Protein AF-A0A7K4EXN5-F1 (afdb_monomer)

Radius of gyration: 18.72 Å; Cα contacts (8 Å, |Δi|>4): 33; chains: 1; bounding box: 58×20×41 Å

Mean predicted aligned error: 3.77 Å

pLDDT: mean 95.42, std 3.82, range [74.62, 98.06]

Sequence (67 aa):
MKWKTLQHNGILFPPAYEAQGIKIKIKGETVTLNLTQEEMVYQWAKKKDTPYAQDKVFQKNFTADFA

Solvent-accessible surface area (backbone atoms only — not comparable to full-atom values): 4634 Å² total; per-residue (Å²): 132,94,71,94,77,88,89,79,90,80,80,88,76,80,80,80,88,75,85,84,79,67,67,49,71,59,98,84,42,81,45,85,58,56,70,69,56,39,52,52,51,54,58,53,60,74,34,62,92,40,76,60,62,73,33,67,67,55,51,51,50,52,56,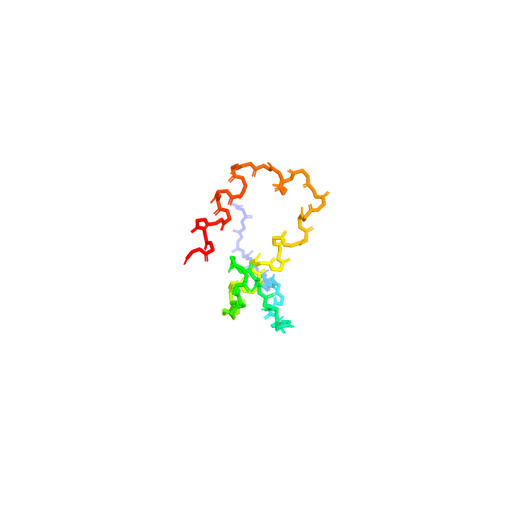63,76,69,105

Nearest PDB structures (foldseek):
  6z03-assembly1_B  TM=9.729E-01  e=8.747E-04  Candidatus Caldarchaeum subterraneum
  6z01-assembly1_B-2  TM=9.832E-01  e=1.156E-03  Candidatus Caldarchaeum subterraneum
  2b9s-assembly1_A  TM=9.712E-01  e=1.327E-01  Leishmania donovani

Secondary structure (DSSP, 8-state):
---S-------PPPPPP-----EEEETTEEEEPPHHHHHHHHHHHTTTTSGGGG-HHHHHHHHHHH-

Foldseek 3Di:
DPDPDDDDPDDDDDDDDDDPQDWDADPNDIDGDDRVLRVLVVVLVVCCPPVLVVDPVSVVVSVVVND

Structure (mmCIF, N/CA/C/O backbone):
data_AF-A0A7K4EXN5-F1
#
_entry.id   AF-A0A7K4EXN5-F1
#
loop_
_atom_site.group_PDB
_atom_site.id
_atom_site.type_symbol
_atom_site.label_atom_id
_atom_site.label_alt_id
_atom_site.label_comp_id
_atom_site.label_asym_id
_atom_site.label_entity_id
_atom_site.label_seq_id
_atom_site.pdbx_PDB_ins_code
_atom_site.Cartn_x
_atom_site.Cartn_y
_atom_site.Cartn_z
_atom_site.occupancy
_atom_site.B_iso_or_equiv
_atom_site.auth_seq_id
_atom_site.auth_comp_id
_atom_site.auth_asym_id
_atom_site.auth_atom_id
_atom_site.pdbx_PDB_model_num
ATOM 1 N N . MET A 1 1 ? 38.458 -0.239 -15.735 1.00 74.62 1 MET A N 1
ATOM 2 C CA . MET A 1 1 ? 37.259 -0.112 -16.597 1.00 74.62 1 MET A CA 1
ATOM 3 C C . MET A 1 1 ? 36.343 -1.291 -16.284 1.00 74.62 1 MET A C 1
ATOM 5 O O . MET A 1 1 ? 36.849 -2.404 -16.323 1.00 74.62 1 MET A O 1
ATOM 9 N N . LYS A 1 2 ? 35.081 -1.077 -15.864 1.00 89.38 2 LYS A N 1
ATOM 10 C CA . LYS A 1 2 ? 34.234 -2.171 -15.333 1.00 89.38 2 LYS A CA 1
ATOM 11 C C . LYS A 1 2 ? 33.633 -3.074 -16.420 1.00 89.38 2 LYS A C 1
ATOM 13 O O . LYS A 1 2 ? 33.551 -4.273 -16.195 1.00 89.38 2 LYS A O 1
ATOM 18 N N . TRP A 1 3 ? 33.284 -2.542 -17.593 1.00 96.25 3 TRP A N 1
ATOM 19 C CA . TRP A 1 3 ? 32.775 -3.342 -18.719 1.00 96.25 3 TRP A CA 1
ATOM 20 C C . TRP A 1 3 ? 33.070 -2.653 -20.055 1.00 96.25 3 TRP A C 1
ATOM 22 O O . TRP A 1 3 ? 33.238 -1.433 -20.093 1.00 96.25 3 TRP A O 1
ATOM 32 N N . LYS A 1 4 ? 33.117 -3.447 -21.134 1.00 94.00 4 LYS A N 1
ATOM 33 C CA . LYS A 1 4 ? 33.148 -2.965 -22.529 1.00 94.00 4 LYS A CA 1
ATOM 34 C C . LYS A 1 4 ? 31.771 -3.064 -23.197 1.00 94.00 4 LYS A C 1
ATOM 36 O O . LYS A 1 4 ? 31.414 -2.185 -23.968 1.00 94.00 4 LYS A O 1
ATOM 41 N N . THR A 1 5 ? 30.996 -4.094 -22.862 1.00 94.81 5 THR A N 1
ATOM 42 C CA . THR A 1 5 ? 29.589 -4.268 -23.250 1.00 94.81 5 THR A CA 1
ATOM 43 C C . THR A 1 5 ? 28.811 -4.887 -22.084 1.00 94.81 5 THR A C 1
ATOM 45 O O . THR A 1 5 ? 29.391 -5.600 -21.262 1.00 94.81 5 THR A O 1
ATOM 48 N N . LEU A 1 6 ? 27.513 -4.590 -21.990 1.00 95.75 6 LEU A N 1
ATOM 49 C CA . LEU A 1 6 ? 26.585 -5.168 -21.013 1.00 95.75 6 LEU A CA 1
ATOM 50 C C . LEU A 1 6 ? 25.200 -5.303 -21.654 1.00 95.75 6 LEU A C 1
ATOM 52 O O . LEU A 1 6 ? 24.702 -4.342 -22.235 1.00 95.75 6 LEU A O 1
ATOM 56 N N . GLN A 1 7 ? 24.577 -6.473 -21.511 1.00 96.31 7 GLN A N 1
ATOM 57 C CA . GLN A 1 7 ? 23.212 -6.742 -21.958 1.00 96.31 7 GLN A CA 1
ATOM 58 C C . GLN A 1 7 ? 22.437 -7.429 -20.828 1.00 96.31 7 GLN A C 1
ATOM 60 O O . GLN A 1 7 ? 22.928 -8.385 -20.232 1.00 96.31 7 GLN A O 1
ATOM 65 N N . HIS A 1 8 ? 21.239 -6.933 -20.522 1.00 97.44 8 HIS A N 1
ATOM 66 C CA . HIS A 1 8 ? 20.335 -7.519 -19.532 1.00 97.44 8 HIS A CA 1
ATOM 67 C C . HIS A 1 8 ? 18.877 -7.312 -19.957 1.00 97.44 8 HIS A C 1
ATOM 69 O O . HIS A 1 8 ? 18.570 -6.407 -20.730 1.00 97.44 8 HIS A O 1
ATOM 75 N N . ASN A 1 9 ? 17.972 -8.128 -19.419 1.00 97.38 9 ASN A N 1
ATOM 76 C CA . ASN A 1 9 ? 16.554 -8.148 -19.801 1.00 97.38 9 ASN A CA 1
ATOM 77 C C . ASN A 1 9 ? 15.692 -7.179 -18.974 1.00 97.38 9 ASN A C 1
ATOM 79 O O . ASN A 1 9 ? 14.535 -7.462 -18.680 1.00 97.38 9 ASN A O 1
ATOM 83 N N . GLY A 1 10 ? 16.261 -6.046 -18.561 1.00 97.00 10 GLY A N 1
ATOM 84 C CA . GLY A 1 10 ? 15.558 -5.083 -17.716 1.00 97.00 10 GLY A CA 1
ATOM 85 C C . GLY A 1 10 ? 15.246 -5.619 -16.316 1.00 97.00 10 GLY A C 1
ATOM 86 O O . GLY A 1 10 ? 16.023 -6.391 -15.751 1.00 97.00 10 GLY A O 1
ATOM 87 N N . ILE A 1 11 ? 14.130 -5.154 -15.758 1.00 96.75 11 ILE A N 1
ATOM 88 C CA . ILE A 1 11 ? 13.635 -5.503 -14.423 1.00 96.75 11 ILE A CA 1
ATOM 89 C C . ILE A 1 11 ? 12.256 -6.158 -14.522 1.00 96.75 11 ILE A C 1
ATOM 91 O O . ILE A 1 11 ? 11.492 -5.875 -15.443 1.00 96.75 11 ILE A O 1
ATOM 95 N N . LEU A 1 12 ? 11.936 -7.014 -13.551 1.00 97.44 12 LEU A N 1
ATOM 96 C CA . LEU A 1 12 ? 10.612 -7.609 -13.397 1.00 97.44 12 LEU A CA 1
ATOM 97 C C . LEU A 1 12 ? 9.810 -6.797 -12.377 1.00 97.44 12 LEU A C 1
ATOM 99 O O . LEU A 1 12 ? 10.199 -6.711 -11.213 1.00 97.44 12 LEU A O 1
ATOM 103 N N . PHE A 1 13 ? 8.695 -6.219 -12.815 1.00 97.62 13 PHE A N 1
ATOM 104 C CA . PHE A 1 13 ? 7.751 -5.548 -11.926 1.00 97.62 13 PHE A CA 1
ATOM 105 C C . PHE A 1 13 ? 6.802 -6.562 -11.274 1.00 97.62 13 PHE A C 1
ATOM 107 O O . PHE A 1 13 ? 6.492 -7.588 -11.889 1.00 97.62 13 PHE A O 1
ATOM 114 N N . PRO A 1 14 ? 6.325 -6.296 -10.046 1.00 96.56 14 PRO A N 1
ATOM 115 C CA . PRO A 1 14 ? 5.233 -7.069 -9.473 1.00 96.56 14 PRO A CA 1
ATOM 116 C C . PRO A 1 14 ? 3.960 -6.920 -10.326 1.00 96.56 14 PRO A C 1
ATOM 118 O O . PRO A 1 14 ? 3.820 -5.932 -11.055 1.00 96.56 14 PRO A O 1
ATOM 121 N N . PRO A 1 15 ? 3.022 -7.879 -10.241 1.00 96.88 15 PRO A N 1
ATOM 122 C CA . PRO A 1 15 ? 1.717 -7.729 -10.871 1.00 96.88 15 PRO A CA 1
ATOM 123 C C . PRO A 1 15 ? 0.989 -6.498 -10.319 1.00 96.88 15 PRO A C 1
ATOM 125 O O . PRO A 1 15 ? 1.196 -6.103 -9.170 1.00 96.88 15 PRO A O 1
ATOM 128 N N . ALA A 1 16 ? 0.125 -5.908 -11.144 1.00 96.81 16 ALA A N 1
ATOM 129 C CA . ALA A 1 16 ? -0.753 -4.831 -10.707 1.00 96.81 16 ALA A CA 1
ATOM 130 C C . ALA A 1 16 ? -1.729 -5.332 -9.631 1.00 96.81 16 ALA A C 1
ATOM 132 O O . ALA A 1 16 ? -2.122 -6.499 -9.631 1.00 96.81 16 ALA A O 1
ATOM 133 N N . TYR A 1 17 ? -2.128 -4.443 -8.723 1.00 97.12 17 TYR A N 1
ATOM 134 C CA . TYR A 1 17 ? -3.150 -4.757 -7.736 1.00 97.12 17 TYR A CA 1
ATOM 135 C C . TYR A 1 17 ? -4.522 -4.934 -8.394 1.00 97.12 17 TYR A C 1
ATOM 137 O O . TYR A 1 17 ? -4.933 -4.141 -9.242 1.00 97.12 17 TYR A O 1
ATOM 145 N N . GLU A 1 18 ? -5.244 -5.962 -7.958 1.00 96.38 18 GLU A N 1
ATOM 146 C CA . GLU A 1 18 ? -6.609 -6.248 -8.385 1.00 96.38 18 GLU A CA 1
ATOM 147 C C . GLU A 1 18 ? -7.584 -5.892 -7.264 1.00 96.38 18 GLU A C 1
ATOM 149 O O . GLU A 1 18 ? -7.447 -6.373 -6.132 1.00 96.38 18 GLU A O 1
ATOM 154 N N . ALA A 1 19 ? -8.583 -5.069 -7.594 1.00 95.94 19 ALA A N 1
ATOM 155 C CA . ALA A 1 19 ? -9.619 -4.661 -6.654 1.00 95.94 19 ALA A CA 1
ATOM 156 C C . ALA A 1 19 ? -10.328 -5.881 -6.053 1.00 95.94 19 ALA A C 1
ATOM 158 O O . ALA A 1 19 ? -10.799 -6.769 -6.764 1.00 95.94 19 ALA A O 1
ATOM 159 N N . GLN A 1 20 ? -10.438 -5.889 -4.732 1.00 95.06 20 GLN A N 1
ATOM 160 C CA . GLN A 1 20 ? -11.155 -6.882 -3.937 1.00 95.06 20 GLN A CA 1
ATOM 161 C C . GLN A 1 20 ? -12.571 -6.398 -3.568 1.00 95.06 20 GLN A C 1
ATOM 163 O O . GLN A 1 20 ? -13.365 -7.161 -3.016 1.00 95.06 20 GLN A O 1
ATOM 168 N N . GLY A 1 21 ? -12.905 -5.134 -3.857 1.00 95.25 21 GLY A N 1
ATOM 169 C CA . GLY A 1 21 ? -14.194 -4.522 -3.536 1.00 95.25 21 GLY A CA 1
ATOM 170 C C . GLY A 1 21 ? -14.325 -4.131 -2.062 1.00 95.25 21 GLY A C 1
ATOM 171 O O . GLY A 1 21 ? -15.439 -4.094 -1.525 1.00 95.25 21 GLY A O 1
ATOM 172 N N . ILE A 1 22 ? -13.202 -3.870 -1.387 1.00 95.94 22 ILE A N 1
ATOM 173 C CA . ILE A 1 22 ? -13.182 -3.540 0.042 1.00 95.94 22 ILE A CA 1
ATOM 174 C C . ILE A 1 22 ? -13.861 -2.187 0.289 1.00 95.94 22 ILE A C 1
ATOM 176 O O . ILE A 1 22 ? -13.604 -1.188 -0.381 1.00 95.94 22 ILE A O 1
ATOM 180 N N . LYS A 1 23 ? -14.706 -2.144 1.323 1.00 95.38 23 LYS A N 1
ATOM 181 C CA . LYS A 1 23 ? -15.294 -0.914 1.865 1.00 95.38 23 LYS A CA 1
ATOM 182 C C . LYS A 1 23 ? -14.934 -0.788 3.334 1.00 95.38 23 LYS A C 1
ATOM 184 O O . LYS A 1 23 ? -14.907 -1.786 4.056 1.00 95.38 23 LYS A O 1
ATOM 189 N N . ILE A 1 24 ? -14.705 0.439 3.785 1.00 94.94 24 ILE A N 1
ATOM 190 C CA . ILE A 1 24 ? -14.409 0.729 5.192 1.00 94.94 24 ILE A CA 1
ATOM 191 C C . ILE A 1 24 ? -15.548 1.508 5.835 1.00 94.94 24 ILE A C 1
ATOM 193 O O . ILE A 1 24 ? -16.348 2.145 5.149 1.00 94.94 24 ILE A O 1
ATOM 197 N N . LYS A 1 25 ? -15.619 1.458 7.167 1.00 96.56 25 LYS A N 1
ATOM 198 C CA . LYS A 1 25 ? -16.529 2.297 7.946 1.00 96.56 25 LYS A CA 1
ATOM 199 C C . LYS A 1 25 ? -15.751 3.385 8.669 1.00 96.56 25 LYS A C 1
ATOM 201 O O . LYS A 1 25 ? -14.862 3.072 9.457 1.00 96.56 25 LYS A O 1
ATOM 206 N N . ILE A 1 26 ? -16.124 4.642 8.453 1.00 92.44 26 ILE A N 1
ATOM 207 C CA . ILE A 1 26 ? -15.576 5.798 9.169 1.00 92.44 26 ILE A CA 1
ATOM 208 C C . ILE A 1 26 ? -16.735 6.469 9.898 1.00 92.44 26 ILE A C 1
ATOM 210 O O . ILE A 1 26 ? -17.720 6.852 9.280 1.00 92.44 26 ILE A O 1
ATOM 214 N N . LYS A 1 27 ? -16.645 6.562 11.232 1.00 93.81 27 LYS A N 1
ATOM 215 C CA . LYS A 1 27 ? -17.709 7.122 12.094 1.00 93.81 27 LYS A CA 1
ATOM 216 C C . LYS A 1 27 ? -19.101 6.506 11.846 1.00 93.81 27 LYS A C 1
ATOM 218 O O . LYS A 1 27 ? -20.117 7.170 11.992 1.00 93.81 27 LYS A O 1
ATOM 223 N N . GLY A 1 28 ? -19.139 5.221 11.488 1.00 95.88 28 GLY A N 1
ATOM 224 C CA . GLY A 1 28 ? -20.372 4.478 11.202 1.00 95.88 28 GLY A CA 1
ATOM 225 C C . GLY A 1 28 ? -20.834 4.533 9.743 1.00 95.88 28 GLY A C 1
ATOM 226 O O . GLY A 1 28 ? -21.617 3.676 9.336 1.00 95.88 28 GLY A O 1
ATOM 227 N N . GLU A 1 29 ? -20.304 5.448 8.934 1.00 96.69 29 GLU A N 1
ATOM 228 C CA . GLU A 1 29 ? -20.654 5.581 7.520 1.00 96.69 29 GLU A CA 1
ATOM 229 C C . GLU A 1 29 ? -19.780 4.687 6.642 1.00 96.69 29 GLU A C 1
ATOM 231 O O . GLU A 1 29 ? -18.581 4.543 6.878 1.00 96.69 29 GLU A O 1
ATOM 236 N N . THR A 1 30 ? -20.384 4.071 5.623 1.00 97.25 30 THR A N 1
ATOM 237 C CA . THR A 1 30 ? -19.653 3.231 4.664 1.00 97.25 30 THR A CA 1
ATOM 238 C C . THR A 1 30 ? -19.011 4.111 3.600 1.00 97.25 30 THR A C 1
ATOM 240 O O . THR A 1 30 ? -19.714 4.811 2.876 1.00 97.25 30 THR A O 1
ATOM 243 N N . VAL A 1 31 ? -17.691 4.025 3.469 1.00 95.19 31 VAL A N 1
ATOM 244 C CA . VAL A 1 31 ? -16.907 4.774 2.484 1.00 95.19 31 VAL A CA 1
ATOM 245 C C . VAL A 1 31 ? -16.427 3.821 1.393 1.00 95.19 31 VAL A C 1
ATOM 247 O O . VAL A 1 31 ? -15.882 2.751 1.677 1.00 95.19 31 VAL A O 1
ATOM 250 N N . THR A 1 32 ? -16.663 4.209 0.138 1.00 95.12 32 THR A N 1
ATOM 251 C CA . THR A 1 32 ? -16.141 3.503 -1.040 1.00 95.12 32 THR A CA 1
ATOM 252 C C . THR A 1 32 ? -14.754 4.045 -1.362 1.00 95.12 32 THR A C 1
ATOM 254 O O . THR A 1 32 ? -14.544 5.253 -1.295 1.00 95.12 32 THR A O 1
ATOM 257 N N . LEU A 1 33 ? -13.822 3.153 -1.688 1.00 95.88 33 LEU A N 1
ATOM 258 C CA . LEU A 1 33 ? -12.426 3.483 -1.957 1.00 95.88 33 LEU A CA 1
ATOM 259 C 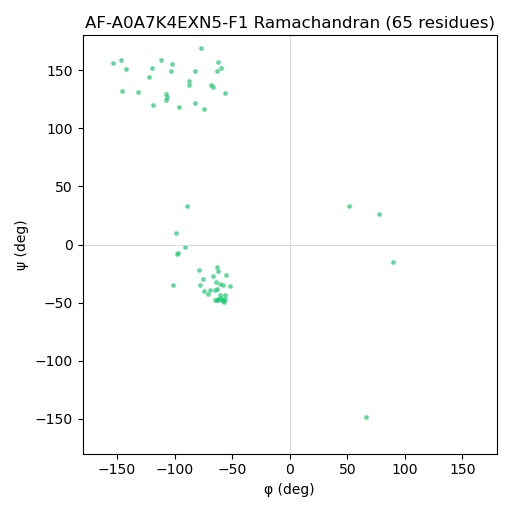C . LEU A 1 33 ? -12.153 3.458 -3.461 1.00 95.88 33 LEU A C 1
ATOM 261 O O . LEU A 1 33 ? -12.772 2.686 -4.196 1.00 95.88 33 LEU A O 1
ATOM 265 N N . ASN A 1 34 ? -11.218 4.290 -3.919 1.00 95.81 34 ASN A N 1
ATOM 266 C CA . ASN A 1 34 ? -10.606 4.088 -5.232 1.00 95.81 34 ASN A CA 1
ATOM 267 C C . ASN A 1 34 ? -9.560 2.954 -5.171 1.00 95.81 34 ASN A C 1
ATOM 269 O O . ASN A 1 34 ? -9.187 2.515 -4.085 1.00 95.81 34 ASN A O 1
ATOM 273 N N . LEU A 1 35 ? -9.068 2.493 -6.328 1.00 96.75 35 LEU A N 1
ATOM 274 C CA . LEU A 1 35 ? -8.147 1.348 -6.408 1.00 96.75 35 LEU A CA 1
ATOM 275 C C . LEU A 1 35 ? -6.880 1.536 -5.554 1.00 96.75 35 LEU A C 1
ATOM 277 O O . LEU A 1 35 ? -6.474 0.619 -4.845 1.00 96.75 35 LEU A O 1
ATOM 281 N N . THR A 1 36 ? -6.283 2.730 -5.585 1.00 96.56 36 THR A N 1
ATOM 282 C CA . THR A 1 36 ? -5.076 3.056 -4.812 1.00 96.56 36 THR A CA 1
ATOM 283 C C . THR A 1 36 ? -5.348 3.018 -3.309 1.00 96.56 36 THR A C 1
ATOM 285 O O . THR A 1 36 ? -4.613 2.384 -2.557 1.00 96.56 36 THR A O 1
ATOM 288 N N . GLN A 1 37 ? -6.433 3.649 -2.862 1.00 96.88 37 GLN A N 1
ATOM 289 C CA . GLN A 1 37 ? -6.852 3.644 -1.460 1.00 96.88 37 GLN A CA 1
ATOM 290 C C . GLN A 1 37 ? -7.193 2.233 -0.975 1.00 96.88 37 GLN A C 1
ATOM 292 O O . GLN A 1 37 ? -6.873 1.871 0.159 1.00 96.88 37 GLN A O 1
ATOM 297 N N . GLU A 1 38 ? -7.827 1.432 -1.829 1.00 97.81 38 GLU A N 1
ATOM 298 C CA . GLU A 1 38 ? -8.153 0.044 -1.531 1.00 97.81 38 GLU A CA 1
ATOM 299 C C . GLU A 1 38 ? -6.888 -0.787 -1.304 1.00 97.81 38 GLU A C 1
ATOM 301 O O . GLU A 1 38 ? -6.781 -1.472 -0.283 1.00 97.81 38 GLU A O 1
ATOM 306 N N . GLU A 1 39 ? -5.898 -0.662 -2.191 1.00 97.75 39 GLU A N 1
ATOM 307 C CA . GLU A 1 39 ? -4.602 -1.318 -2.033 1.00 97.75 39 GLU A CA 1
ATOM 308 C C . GLU A 1 39 ? -3.926 -0.902 -0.719 1.00 97.75 39 GLU A C 1
ATOM 310 O O . GLU A 1 39 ? -3.501 -1.758 0.063 1.00 97.75 39 GLU A O 1
ATOM 315 N N . MET A 1 40 ? -3.883 0.401 -0.423 1.00 97.25 40 MET A N 1
ATOM 316 C CA . MET A 1 40 ? -3.282 0.927 0.807 1.00 97.25 40 MET A CA 1
ATOM 317 C C . MET A 1 40 ? -3.951 0.360 2.064 1.00 97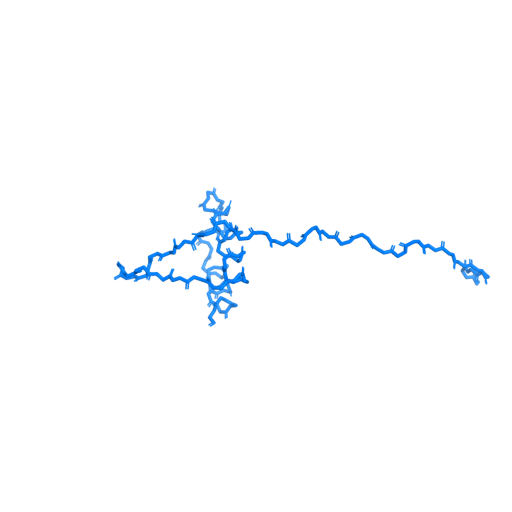.25 40 MET A C 1
ATOM 319 O O . MET A 1 40 ? -3.265 -0.126 2.969 1.00 97.25 40 MET A O 1
ATOM 323 N N . VAL A 1 41 ? -5.286 0.366 2.118 1.00 96.75 41 VAL A N 1
ATOM 324 C CA . VAL A 1 41 ? -6.053 -0.191 3.244 1.00 96.75 41 VAL A CA 1
ATOM 325 C C . VAL A 1 41 ? -5.859 -1.696 3.352 1.00 96.75 41 VAL A C 1
ATOM 327 O O . VAL A 1 41 ? -5.723 -2.214 4.461 1.00 96.75 41 VAL A O 1
ATOM 330 N N . TYR A 1 42 ? -5.808 -2.410 2.229 1.00 96.75 42 TYR A N 1
ATOM 331 C CA . TYR A 1 42 ? -5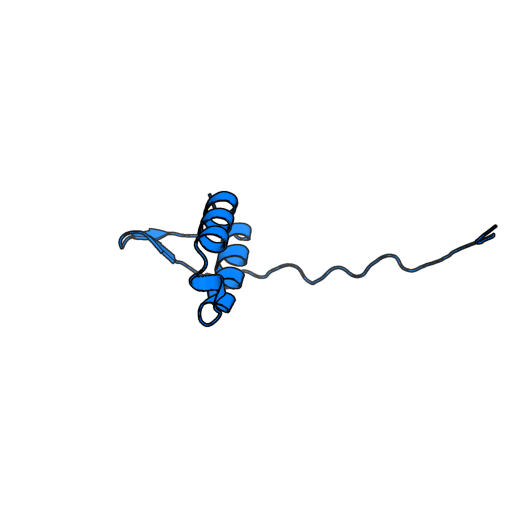.555 -3.845 2.215 1.00 96.75 42 TYR A CA 1
ATOM 332 C C . TYR A 1 42 ? -4.188 -4.176 2.831 1.00 96.75 42 TYR A C 1
ATOM 334 O O . TYR A 1 42 ? -4.089 -5.076 3.673 1.00 96.75 42 TYR A O 1
ATOM 342 N N . GLN A 1 43 ? -3.139 -3.417 2.493 1.00 95.88 43 GLN A N 1
ATOM 343 C CA . GLN A 1 43 ? -1.818 -3.599 3.103 1.00 95.88 43 GLN A CA 1
ATOM 344 C C . GLN A 1 43 ? -1.795 -3.185 4.579 1.00 95.88 43 GLN A C 1
ATOM 346 O O . GLN 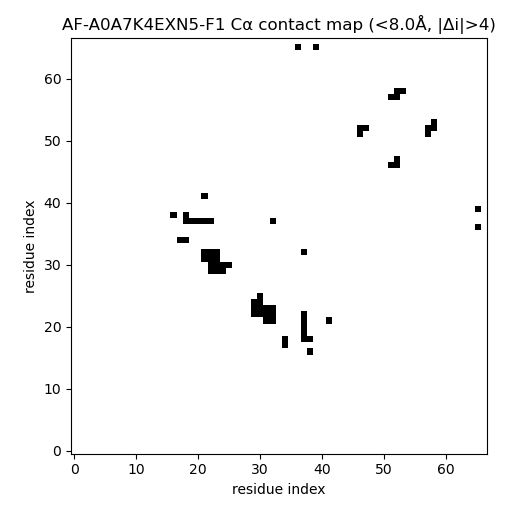A 1 43 ? -1.187 -3.887 5.391 1.00 95.88 43 GLN A O 1
ATOM 351 N N . TRP A 1 44 ? -2.485 -2.104 4.953 1.00 95.94 44 TRP A N 1
ATOM 352 C CA . TRP A 1 44 ? -2.647 -1.697 6.352 1.00 95.94 44 TRP A CA 1
ATOM 353 C C . TRP A 1 44 ? -3.335 -2.788 7.184 1.00 95.94 44 TRP A C 1
ATOM 355 O O . TRP A 1 44 ? -2.845 -3.169 8.248 1.00 95.94 44 TRP A O 1
ATOM 365 N N . ALA A 1 45 ? -4.426 -3.367 6.675 1.00 95.44 45 ALA A N 1
ATOM 366 C CA . ALA A 1 45 ? -5.190 -4.412 7.352 1.00 95.44 45 ALA A CA 1
ATOM 367 C C . ALA A 1 45 ? -4.351 -5.669 7.631 1.00 95.44 45 ALA A C 1
ATOM 369 O O . ALA A 1 45 ? -4.502 -6.286 8.688 1.00 95.44 45 ALA A O 1
ATOM 370 N N . LYS A 1 46 ? -3.404 -6.017 6.749 1.00 95.94 46 LYS A N 1
ATOM 371 C CA . LYS A 1 46 ? -2.448 -7.116 6.988 1.00 95.94 46 LYS A CA 1
ATOM 372 C C . LYS A 1 46 ? -1.526 -6.875 8.186 1.00 95.94 46 LYS A C 1
ATOM 374 O O . LYS A 1 46 ? -0.935 -7.825 8.693 1.00 95.94 46 LYS A O 1
ATOM 379 N N . LYS A 1 47 ? -1.371 -5.628 8.639 1.00 96.50 47 LYS A N 1
ATOM 380 C CA . LYS A 1 47 ? -0.530 -5.263 9.788 1.00 96.50 47 LYS A CA 1
ATOM 381 C C . LYS A 1 47 ? -1.286 -5.264 11.116 1.00 96.50 47 LYS A C 1
ATOM 383 O O . LYS A 1 47 ? -0.637 -5.044 12.136 1.00 96.50 47 LYS A O 1
ATOM 388 N N . LYS A 1 48 ? -2.600 -5.536 11.131 1.00 94.25 48 LYS A N 1
ATOM 389 C CA . LYS A 1 48 ? -3.469 -5.397 12.318 1.00 94.25 48 LYS A CA 1
ATOM 390 C C . LYS A 1 48 ? -2.950 -6.109 13.580 1.00 94.25 48 LYS A C 1
ATOM 392 O O . LYS A 1 48 ? -3.096 -5.570 14.669 1.00 94.25 48 LYS A O 1
ATOM 397 N N . ASP A 1 49 ? -2.308 -7.269 13.419 1.00 95.38 49 ASP A N 1
ATOM 398 C CA . ASP A 1 49 ? -1.819 -8.108 14.526 1.00 95.38 49 ASP A CA 1
ATOM 399 C C . ASP A 1 49 ? -0.315 -7.909 14.796 1.00 95.38 49 ASP A C 1
ATOM 401 O O . ASP A 1 49 ? 0.311 -8.667 15.533 1.00 95.38 49 ASP A O 1
ATOM 405 N N . THR A 1 50 ? 0.295 -6.895 14.178 1.00 96.94 50 THR A N 1
ATOM 406 C CA . THR A 1 50 ? 1.706 -6.546 14.375 1.00 96.94 50 THR A CA 1
ATOM 407 C C . THR A 1 50 ? 1.835 -5.337 15.306 1.00 96.94 50 THR A C 1
ATOM 409 O O . THR A 1 50 ? 0.928 -4.500 15.339 1.00 96.94 50 THR A O 1
ATOM 412 N N . PRO A 1 5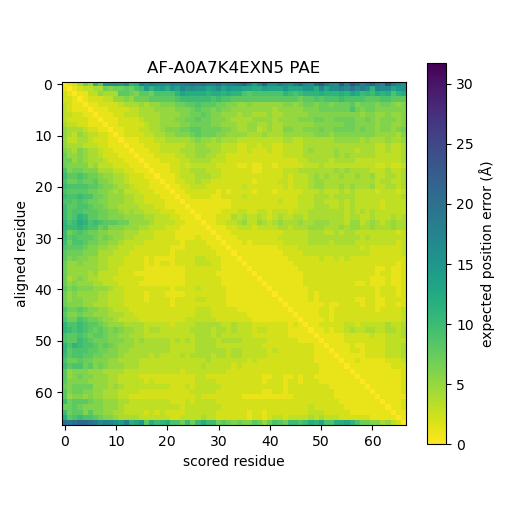1 ? 2.975 -5.158 16.002 1.00 96.62 51 PRO A N 1
ATOM 413 C CA . PRO A 1 51 ? 3.204 -3.971 16.830 1.00 96.62 51 PRO A CA 1
ATOM 414 C C . PRO A 1 51 ? 3.045 -2.642 16.075 1.00 96.62 51 PRO A C 1
ATOM 416 O O . PRO A 1 51 ? 2.660 -1.644 16.678 1.00 96.62 51 PRO A O 1
ATOM 419 N N . TYR A 1 52 ? 3.264 -2.635 14.752 1.00 94.38 52 TYR A N 1
ATOM 420 C CA . TYR A 1 52 ? 3.090 -1.450 13.907 1.00 94.38 52 TYR A CA 1
ATOM 421 C C . TYR A 1 52 ? 1.679 -0.872 13.975 1.00 94.38 52 TYR A C 1
ATOM 423 O O . TYR A 1 52 ? 1.523 0.344 13.960 1.00 94.38 52 TYR A O 1
ATOM 431 N N . ALA A 1 53 ? 0.646 -1.710 14.110 1.00 94.38 53 ALA A N 1
ATOM 432 C CA . ALA A 1 53 ? 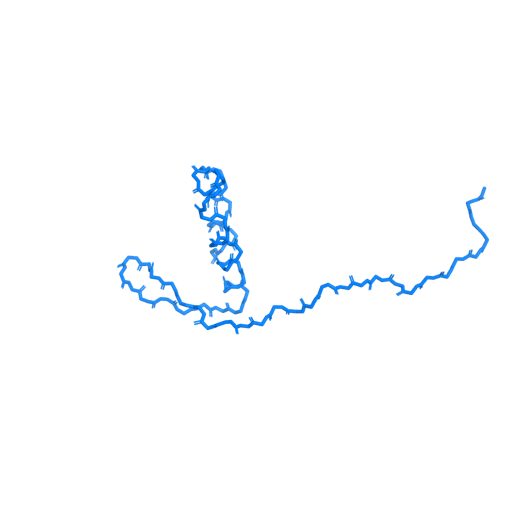-0.728 -1.223 14.19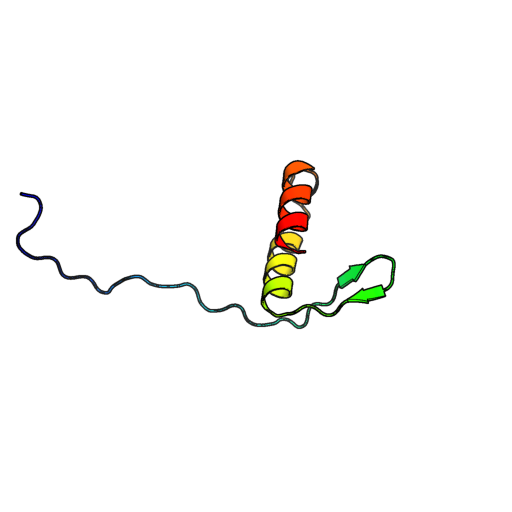7 1.00 94.38 53 ALA A CA 1
ATOM 433 C C . ALA A 1 53 ? -0.966 -0.334 15.429 1.00 94.38 53 ALA A C 1
ATOM 435 O O . ALA A 1 53 ? -1.887 0.477 15.410 1.00 94.38 53 ALA A O 1
ATOM 436 N N . GLN A 1 54 ? -0.143 -0.458 16.478 1.00 95.75 54 GLN A N 1
ATOM 437 C CA . GLN A 1 54 ? -0.210 0.358 17.697 1.00 95.75 54 GLN A CA 1
ATOM 438 C C . GLN A 1 54 ? 0.793 1.526 17.699 1.00 95.75 54 GLN A C 1
ATOM 440 O O . GLN A 1 54 ? 0.739 2.385 18.581 1.00 95.75 54 GLN A O 1
ATOM 445 N N . ASP A 1 55 ? 1.705 1.578 16.726 1.00 97.88 55 ASP A N 1
ATOM 446 C CA . ASP A 1 55 ? 2.683 2.653 16.598 1.00 97.88 55 ASP A CA 1
ATOM 447 C C . ASP A 1 55 ? 2.002 3.930 16.078 1.00 97.88 55 ASP A C 1
ATOM 449 O O . ASP A 1 55 ? 1.494 3.997 14.956 1.00 97.88 55 ASP A O 1
ATOM 453 N N . LYS A 1 56 ? 2.019 4.979 16.905 1.00 97.88 56 LYS A N 1
ATOM 454 C CA . LYS A 1 56 ? 1.401 6.275 16.595 1.00 97.88 56 LYS A CA 1
ATOM 455 C C . LYS A 1 56 ? 2.050 6.978 15.402 1.00 97.88 56 LYS A C 1
ATOM 457 O O . LYS A 1 56 ? 1.360 7.703 14.688 1.00 97.88 56 LYS A O 1
ATOM 462 N N . VAL A 1 57 ? 3.353 6.796 15.185 1.00 98.06 57 VAL A N 1
ATOM 463 C CA . VAL A 1 57 ? 4.056 7.367 14.027 1.00 98.06 57 VAL A CA 1
ATOM 464 C C . VAL A 1 57 ? 3.622 6.638 12.760 1.00 98.06 57 VAL A C 1
ATOM 466 O O . VAL A 1 57 ? 3.311 7.287 11.763 1.00 98.06 57 VAL A O 1
ATOM 469 N N . PHE A 1 58 ? 3.513 5.309 12.817 1.00 97.12 58 PHE A N 1
ATOM 470 C CA . PHE A 1 58 ? 3.034 4.501 11.694 1.00 97.12 58 PHE A CA 1
ATOM 471 C C . PHE A 1 58 ? 1.591 4.855 11.308 1.00 97.12 58 PHE A C 1
ATOM 473 O O . PHE A 1 58 ? 1.317 5.109 10.136 1.00 97.12 58 PHE A O 1
ATOM 480 N N . GLN A 1 59 ? 0.692 4.964 12.294 1.00 96.44 59 GLN A N 1
ATOM 481 C CA . GLN A 1 59 ? -0.685 5.426 12.084 1.00 96.44 59 GLN A CA 1
ATOM 482 C C . GLN A 1 59 ? -0.727 6.814 11.445 1.00 96.44 59 GLN A C 1
ATOM 484 O O . GLN A 1 59 ? -1.401 6.996 10.434 1.00 96.44 59 GLN A O 1
ATOM 489 N N . LYS A 1 60 ? 0.023 7.779 11.997 1.00 97.38 60 LYS A N 1
ATOM 490 C CA . LYS A 1 60 ? 0.065 9.152 11.482 1.00 97.38 60 LYS A CA 1
ATOM 491 C C . LYS A 1 60 ? 0.506 9.190 10.020 1.00 97.38 60 LYS A C 1
ATOM 493 O O . LYS A 1 60 ? -0.164 9.834 9.216 1.00 97.38 60 LYS A O 1
ATOM 498 N N . ASN A 1 61 ? 1.596 8.503 9.683 1.00 97.25 61 ASN A N 1
ATOM 499 C CA . ASN A 1 61 ? 2.127 8.488 8.321 1.00 97.25 61 ASN A CA 1
ATOM 500 C C . ASN A 1 61 ? 1.127 7.854 7.348 1.00 97.25 61 ASN A C 1
ATOM 502 O O . ASN A 1 61 ? 0.788 8.478 6.350 1.00 97.25 61 ASN A O 1
ATOM 506 N N . PHE A 1 62 ? 0.560 6.690 7.693 1.00 96.62 62 PHE A N 1
ATOM 507 C CA . PHE A 1 62 ? -0.472 6.060 6.867 1.00 96.62 62 PHE A CA 1
ATOM 508 C C . PHE A 1 62 ? -1.663 6.991 6.629 1.00 96.62 62 PHE A C 1
ATOM 510 O O . PHE A 1 62 ? -2.096 7.148 5.494 1.00 96.62 62 PHE A O 1
ATOM 517 N N . THR A 1 63 ? -2.181 7.641 7.676 1.00 94.19 63 TH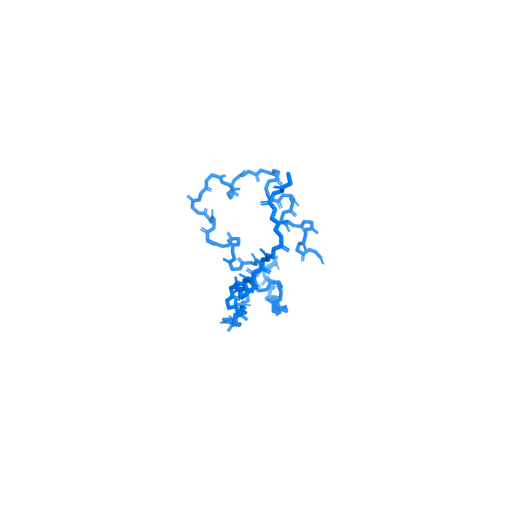R A N 1
ATOM 518 C CA . THR A 1 63 ? -3.325 8.551 7.520 1.00 94.19 63 THR A CA 1
ATOM 519 C C . THR A 1 63 ? -3.002 9.799 6.702 1.00 94.19 63 THR A C 1
ATOM 521 O O . THR A 1 63 ? -3.912 10.347 6.091 1.00 94.19 63 THR A O 1
ATOM 524 N N . ALA A 1 64 ? -1.743 10.249 6.686 1.00 96.25 64 ALA A N 1
ATOM 525 C CA . ALA A 1 64 ? -1.313 11.382 5.872 1.00 96.25 64 ALA A CA 1
ATOM 526 C C . ALA A 1 64 ? -1.209 11.005 4.389 1.00 96.25 64 ALA A C 1
ATOM 528 O O . ALA A 1 64 ? -1.624 11.793 3.548 1.00 96.25 64 ALA A O 1
ATOM 529 N N . ASP A 1 65 ? -0.712 9.804 4.086 1.00 95.81 65 ASP A N 1
ATOM 530 C CA . ASP A 1 65 ? -0.615 9.302 2.711 1.00 95.81 65 ASP A CA 1
ATOM 531 C C . ASP A 1 65 ? -1.981 8.867 2.152 1.00 95.81 65 ASP A C 1
ATOM 533 O O . ASP A 1 65 ? -2.199 8.887 0.945 1.00 95.81 65 ASP A O 1
ATOM 537 N N . PHE A 1 66 ? -2.889 8.418 3.024 1.00 92.75 66 PHE A N 1
ATOM 538 C CA . PHE A 1 66 ? -4.218 7.929 2.650 1.00 92.75 66 PHE A CA 1
ATOM 539 C C . PHE A 1 66 ? -5.236 9.049 2.353 1.00 92.75 66 PHE A C 1
ATOM 541 O O . PHE A 1 66 ? -6.251 8.778 1.704 1.00 92.75 66 PHE A O 1
ATOM 548 N N . ALA A 1 67 ? -4.992 10.261 2.868 1.00 75.94 67 ALA A N 1
ATOM 549 C CA . ALA A 1 67 ? -5.852 11.439 2.709 1.00 75.94 67 ALA A CA 1
ATOM 550 C C . ALA A 1 67 ? -5.880 11.951 1.261 1.00 75.94 67 ALA A C 1
ATOM 552 O O . ALA A 1 67 ? -6.998 12.284 0.802 1.00 75.94 67 ALA A O 1
#